Protein AF-G0M593-F1 (afdb_monomer_lite)

pLDDT: mean 94.36, std 7.1, range [56.72, 98.88]

InterPro domains:
  IPR000064 Endopeptidase, NLPC/P60 domain [PF00877] (62-146)
  IPR000064 Endopeptidase, NLPC/P60 domain [PS51935] (35-158)
  IPR038765 Papain-like cysteine peptidase superfamily [SSF54001] (34-156)
  IPR044081 Domain of unknown function DUF5776 [PF19087] (2-28)
  IPR051794 Peptidoglycan endopeptidase RipA/RipB-like [PTHR47359] (29-156)

Radius of gyration: 18.31 Å; chains: 1; bounding box: 51×29×53 Å

Organism: NCBI:txid1042160

Secondary structure (DSSP, 8-state):
---EEE-TTS-EEEEETTEEEE--HHHHHHHHHHHHHHHHHHHHHHTTTTPPB---TTTTBSSS-B-HHHHHHHHIIIII----S-SSHHHHTTSSEEE-GGG--TT-EEEEEETTEEEEEEEEEETTEEEEE--TTT-EEEEEGGGS--SEEEES--

Structure (mmCIF, N/CA/C/O backbone):
data_AF-G0M593-F1
#
_entry.id   AF-G0M593-F1
#
loop_
_atom_site.group_PDB
_atom_site.id
_atom_site.type_symbol
_atom_site.label_atom_id
_atom_site.label_alt_id
_atom_site.label_comp_id
_atom_site.label_asym_id
_atom_site.label_entity_id
_atom_site.label_seq_id
_atom_site.pdbx_PDB_ins_code
_atom_site.Cartn_x
_atom_site.Cartn_y
_atom_site.Cartn_z
_atom_site.occupancy
_atom_site.B_iso_or_equiv
_atom_site.auth_seq_id
_atom_site.auth_comp_id
_atom_site.auth_asym_id
_atom_site.auth_atom_id
_atom_site.pdbx_PDB_model_num
ATOM 1 N N . MET A 1 1 ? -32.032 -4.990 26.501 1.00 56.72 1 MET A N 1
ATOM 2 C CA . MET A 1 1 ? -30.987 -4.203 25.808 1.00 56.72 1 MET A CA 1
ATOM 3 C C . MET A 1 1 ? -31.688 -3.330 24.789 1.00 56.72 1 MET A C 1
ATOM 5 O O . MET A 1 1 ? -32.516 -3.857 24.061 1.00 56.72 1 MET A O 1
ATOM 9 N N . THR A 1 2 ? -31.426 -2.026 24.794 1.00 63.12 2 THR A N 1
ATOM 10 C CA . THR A 1 2 ? -32.208 -1.018 24.048 1.00 63.12 2 THR A CA 1
ATOM 11 C C . THR A 1 2 ? -31.497 -0.468 22.806 1.00 63.12 2 THR A C 1
ATOM 13 O O . THR A 1 2 ? -32.098 0.303 22.071 1.00 63.12 2 THR A O 1
ATOM 16 N N . GLY A 1 3 ? -30.267 -0.911 22.517 1.00 79.94 3 GLY A N 1
ATOM 17 C CA . GLY A 1 3 ? -29.537 -0.568 21.290 1.00 79.94 3 GLY A CA 1
ATOM 18 C C . GLY A 1 3 ? -28.226 0.179 21.540 1.00 79.94 3 GLY A C 1
ATOM 19 O O . GLY A 1 3 ? -27.764 0.291 22.680 1.00 79.94 3 GLY A O 1
ATOM 20 N N . ILE A 1 4 ? -27.607 0.642 20.452 1.00 84.50 4 ILE A N 1
ATOM 21 C CA . ILE A 1 4 ? -26.427 1.516 20.475 1.00 84.50 4 ILE A CA 1
ATOM 22 C C . ILE A 1 4 ? -26.912 2.968 20.425 1.00 84.50 4 ILE A C 1
ATOM 24 O O . ILE A 1 4 ? -27.692 3.330 19.550 1.00 84.50 4 ILE A O 1
ATOM 28 N N . GLU A 1 5 ? -26.418 3.798 21.339 1.00 89.38 5 GLU A N 1
ATOM 29 C CA . GLU A 1 5 ? -26.583 5.253 21.332 1.00 89.38 5 GLU A CA 1
ATOM 30 C C . GLU A 1 5 ? -25.238 5.957 21.131 1.00 89.38 5 GLU A C 1
ATOM 32 O O . GLU A 1 5 ? -24.181 5.342 21.263 1.00 89.38 5 GLU A O 1
ATOM 37 N N . TYR A 1 6 ? -25.268 7.268 20.893 1.00 81.31 6 TYR A N 1
ATOM 38 C CA . TYR A 1 6 ? -24.079 8.116 20.865 1.00 81.31 6 TYR A CA 1
ATOM 39 C C . TYR A 1 6 ? -24.094 9.104 22.036 1.00 81.31 6 TYR A C 1
ATOM 41 O O . TYR A 1 6 ? -25.118 9.708 22.349 1.00 81.31 6 TYR A O 1
ATOM 49 N N . SER A 1 7 ? -22.953 9.264 22.709 1.00 79.75 7 SER A N 1
ATOM 50 C CA . SER A 1 7 ? -22.765 10.333 23.701 1.00 79.75 7 SER A CA 1
ATOM 51 C C . SER A 1 7 ? -22.777 11.718 23.038 1.00 79.75 7 SER A C 1
ATOM 53 O O . SER A 1 7 ? -22.623 11.833 21.824 1.00 79.75 7 SER A O 1
ATOM 55 N N . THR A 1 8 ? -22.865 12.787 23.834 1.00 80.94 8 THR A N 1
ATOM 56 C CA . THR A 1 8 ? -22.779 14.182 23.353 1.00 80.94 8 THR A CA 1
ATOM 57 C C . THR A 1 8 ? -21.487 14.495 22.591 1.00 80.94 8 THR A C 1
ATOM 59 O O . THR A 1 8 ? -21.473 15.390 21.756 1.00 80.94 8 THR A O 1
ATOM 62 N N . ASN A 1 9 ? -20.423 13.727 22.836 1.00 76.81 9 ASN A N 1
ATOM 63 C CA . ASN A 1 9 ? -19.136 13.836 22.146 1.00 76.81 9 ASN A CA 1
ATOM 64 C C . ASN A 1 9 ? -18.991 12.826 20.987 1.00 76.81 9 ASN A C 1
ATOM 66 O O . ASN A 1 9 ? -17.885 12.591 20.512 1.00 76.81 9 ASN A O 1
ATOM 70 N N . GLY A 1 10 ? -20.081 12.177 20.562 1.00 77.19 10 GLY A N 1
ATOM 71 C CA . GLY A 1 10 ? -20.104 11.283 19.400 1.00 77.19 10 GLY A CA 1
ATOM 72 C C . GLY A 1 10 ? -19.585 9.861 19.639 1.00 77.19 10 GLY A C 1
ATOM 73 O O . GLY A 1 10 ? -19.428 9.107 18.684 1.00 77.19 10 GLY A O 1
ATOM 74 N N . TYR A 1 11 ? -19.319 9.452 20.885 1.00 74.69 11 TYR A N 1
ATOM 75 C CA . TYR A 1 11 ? -18.868 8.078 21.168 1.00 74.69 11 TYR A CA 1
ATOM 76 C C . TYR A 1 11 ? -20.030 7.078 21.203 1.00 74.69 11 TYR A C 1
ATOM 78 O O . TYR A 1 11 ? -20.990 7.338 21.939 1.00 74.69 11 TYR A O 1
ATOM 86 N N . PRO A 1 12 ? -19.936 5.931 20.503 1.00 80.94 12 PRO A N 1
ATOM 87 C CA . PRO A 1 12 ? -20.939 4.878 20.590 1.00 80.94 12 PRO A CA 1
ATOM 88 C C . PRO A 1 12 ? -20.931 4.236 21.984 1.00 80.94 12 PRO A C 1
ATOM 90 O O . PRO A 1 12 ? -19.873 3.958 22.558 1.00 80.94 12 PRO A O 1
ATOM 93 N N . ARG A 1 13 ? -22.120 3.986 22.529 1.00 85.19 13 ARG A N 1
ATOM 94 C CA . ARG A 1 13 ? -22.338 3.361 23.837 1.00 85.19 13 ARG A CA 1
ATOM 95 C C . ARG A 1 13 ? -23.509 2.384 23.780 1.00 85.19 13 ARG A C 1
ATOM 97 O O . ARG A 1 13 ? -24.521 2.656 23.140 1.00 85.19 13 ARG A O 1
ATOM 104 N N . LEU A 1 14 ? -23.377 1.249 24.457 1.00 86.69 14 LEU A N 1
ATOM 105 C CA . LEU A 1 14 ? -24.439 0.250 24.566 1.00 86.69 14 LEU A CA 1
ATOM 106 C C . LEU A 1 14 ? -25.336 0.581 25.761 1.00 86.69 14 LEU A C 1
ATOM 108 O O . LEU A 1 14 ? -24.834 0.732 26.877 1.00 86.69 14 LEU A O 1
ATOM 112 N N . VAL A 1 15 ? -26.650 0.648 25.541 1.00 87.81 15 VAL A N 1
ATOM 113 C CA . VAL A 1 15 ? -27.624 0.886 26.614 1.00 87.81 15 VAL A CA 1
ATOM 114 C C . VAL A 1 15 ? -27.952 -0.424 27.340 1.00 87.81 15 VAL A C 1
ATOM 116 O O . VAL A 1 15 ? -28.400 -1.408 26.737 1.00 87.81 15 VAL A O 1
ATOM 119 N N . VAL A 1 16 ? -27.744 -0.436 28.656 1.00 88.44 16 VAL A N 1
ATOM 120 C CA . VAL A 1 16 ? -27.980 -1.582 29.548 1.00 88.44 16 VAL A CA 1
ATOM 121 C C . VAL A 1 16 ? -28.902 -1.192 30.705 1.00 88.44 16 VAL A C 1
ATOM 123 O O . VAL A 1 16 ? -29.123 -0.014 30.965 1.00 88.44 16 VAL A O 1
ATOM 126 N N . SER A 1 17 ? -29.435 -2.181 31.432 1.00 85.00 17 SER A N 1
ATOM 127 C CA . SER A 1 17 ? -30.442 -1.982 32.496 1.00 85.00 17 SER A CA 1
ATOM 128 C C . SER A 1 17 ? -30.016 -1.040 33.637 1.00 85.00 17 SER A C 1
ATOM 130 O O . SER A 1 17 ? -30.861 -0.658 34.439 1.00 85.00 17 SER A O 1
ATOM 132 N N . GLY A 1 18 ? -28.731 -0.686 33.731 1.00 83.06 18 GLY A N 1
ATOM 133 C CA . GLY A 1 18 ? -28.175 0.206 34.752 1.00 83.06 18 GLY A CA 1
ATOM 134 C C . GLY A 1 18 ? -27.391 1.398 34.196 1.00 83.06 18 GLY A C 1
ATOM 135 O O . GLY A 1 18 ? -26.611 1.987 34.935 1.00 83.06 18 GLY A O 1
ATOM 136 N N . GLY A 1 19 ? -27.537 1.734 32.907 1.00 85.12 19 GLY A N 1
ATOM 137 C CA . GLY A 1 19 ? -26.844 2.867 32.284 1.00 85.12 19 GLY A CA 1
ATOM 138 C C . GLY A 1 19 ? -26.211 2.514 30.941 1.00 85.12 19 GLY A C 1
ATOM 139 O O . GLY A 1 19 ? -26.857 1.919 30.080 1.00 85.12 19 GLY A O 1
ATOM 140 N N . TYR A 1 20 ? -24.942 2.885 30.758 1.00 84.31 20 TYR A N 1
ATOM 141 C CA . TYR A 1 20 ? -24.240 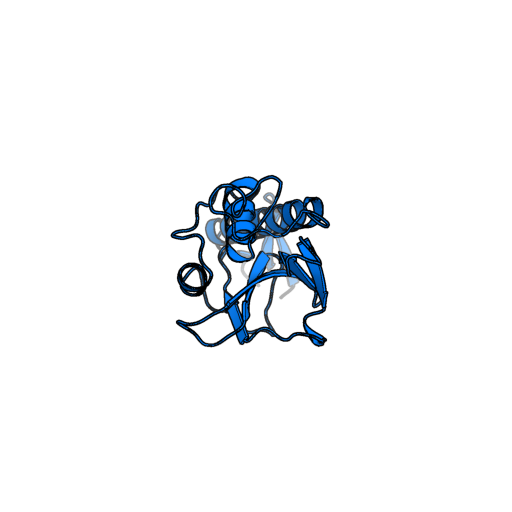2.743 29.483 1.00 84.31 20 TYR A CA 1
ATOM 142 C C . TYR A 1 20 ? -22.911 2.011 29.643 1.00 84.31 20 TYR A C 1
ATOM 144 O O . TYR A 1 20 ? -22.130 2.318 30.541 1.00 84.31 20 TYR A O 1
ATOM 152 N N . ILE A 1 21 ? -22.608 1.116 28.706 1.00 80.00 21 ILE A N 1
ATOM 153 C CA . ILE A 1 21 ? -21.254 0.599 28.495 1.00 80.00 21 ILE A CA 1
ATOM 154 C C . ILE A 1 21 ? -20.631 1.431 27.372 1.00 80.00 21 ILE A C 1
ATOM 156 O O . ILE A 1 21 ? -21.161 1.461 26.263 1.00 80.00 21 ILE A O 1
ATOM 160 N N . THR A 1 22 ? -19.529 2.128 27.656 1.00 77.81 22 THR A N 1
ATOM 161 C CA . THR A 1 22 ? -18.860 3.025 26.695 1.00 77.81 22 THR A CA 1
ATOM 162 C C . THR A 1 22 ? -17.479 2.484 26.340 1.00 77.81 22 THR A C 1
ATOM 164 O O . THR A 1 22 ? -16.768 1.975 27.205 1.00 77.81 22 THR A O 1
ATOM 167 N N . ALA A 1 23 ? -17.092 2.599 25.068 1.00 78.94 23 ALA A N 1
ATOM 168 C CA . ALA A 1 23 ? -15.741 2.267 24.628 1.00 78.94 23 ALA A CA 1
ATOM 169 C C . ALA A 1 23 ? -14.699 3.210 25.258 1.00 78.94 23 ALA A C 1
ATOM 171 O O . ALA A 1 23 ? -14.984 4.372 25.548 1.00 78.94 23 ALA A O 1
ATOM 172 N N . ASN A 1 24 ? -13.466 2.732 25.446 1.00 83.94 24 ASN A N 1
ATOM 173 C CA . ASN A 1 24 ? -12.395 3.584 25.955 1.00 83.94 24 ASN A CA 1
ATOM 174 C C . ASN A 1 24 ? -12.099 4.714 24.949 1.00 83.94 24 ASN A C 1
ATOM 176 O O . ASN A 1 24 ? -11.720 4.449 23.807 1.00 83.94 24 ASN A O 1
ATOM 180 N N . LYS A 1 25 ? -12.263 5.968 25.388 1.00 81.06 25 LYS A N 1
ATOM 181 C CA . LYS A 1 25 ? -12.125 7.173 24.561 1.00 81.06 25 LYS A CA 1
ATOM 182 C C . LYS A 1 25 ? -10.793 7.239 23.811 1.00 81.06 25 LYS A C 1
ATOM 184 O O . LYS A 1 25 ? -10.804 7.499 22.612 1.00 81.06 25 LYS A O 1
ATOM 189 N N . SER A 1 26 ? -9.671 6.953 24.474 1.00 86.31 26 SER A N 1
ATOM 190 C CA . SER A 1 26 ? -8.355 7.026 23.827 1.00 86.31 26 SER A CA 1
ATOM 191 C C . SER A 1 26 ? -8.207 5.978 22.722 1.00 86.31 26 SER A C 1
ATOM 193 O O . SER A 1 26 ? -7.629 6.260 21.674 1.00 86.31 26 SER A O 1
ATOM 195 N N . ASN A 1 27 ? -8.792 4.792 22.905 1.00 86.44 27 ASN A N 1
ATOM 196 C CA . ASN A 1 27 ? -8.794 3.747 21.883 1.00 86.44 27 ASN A CA 1
ATOM 197 C C . ASN A 1 27 ? -9.656 4.137 20.677 1.00 86.44 27 ASN A C 1
ATOM 199 O O . ASN A 1 27 ? -9.261 3.880 19.539 1.00 86.44 27 ASN A O 1
ATOM 203 N N . VAL A 1 28 ? -10.810 4.775 20.909 1.00 85.12 28 VAL A N 1
ATOM 204 C CA . VAL A 1 28 ? -11.667 5.275 19.824 1.00 85.12 28 VAL A CA 1
ATOM 205 C C . VAL A 1 28 ? -10.939 6.359 19.033 1.00 85.12 28 VAL A C 1
ATOM 207 O O . VAL A 1 28 ? -10.835 6.242 17.818 1.00 85.12 28 VAL A O 1
ATOM 210 N N . GLU A 1 29 ? -10.373 7.360 19.710 1.00 88.44 29 GLU A N 1
ATOM 211 C CA . GLU A 1 29 ? -9.641 8.462 19.069 1.00 88.44 29 GLU A CA 1
ATOM 212 C C . GLU A 1 29 ? -8.412 7.982 18.295 1.00 88.44 29 GLU A C 1
ATOM 214 O O . GLU A 1 29 ? -8.157 8.439 17.181 1.00 88.44 29 GLU A O 1
ATOM 219 N N . LYS A 1 30 ? -7.666 7.016 18.841 1.00 89.25 30 LYS A N 1
ATOM 220 C CA . LYS A 1 30 ? -6.545 6.398 18.129 1.00 89.25 30 LYS A CA 1
ATOM 221 C C . LYS A 1 30 ? -7.022 5.690 16.861 1.00 89.25 30 LYS A C 1
ATOM 223 O O . LYS A 1 30 ? -6.433 5.871 15.800 1.00 89.25 30 LYS A O 1
ATOM 228 N N . THR A 1 31 ? -8.099 4.910 16.960 1.00 89.19 31 THR A N 1
ATOM 229 C CA . THR A 1 31 ? -8.646 4.148 15.827 1.00 89.19 31 THR A CA 1
ATOM 230 C C . THR A 1 31 ? -9.149 5.076 14.722 1.00 89.19 31 THR A C 1
ATOM 232 O O . THR A 1 31 ? -8.830 4.861 13.554 1.00 89.19 31 THR A O 1
ATOM 235 N N . THR A 1 32 ? -9.883 6.136 15.070 1.00 90.06 32 THR A N 1
ATOM 236 C CA . THR A 1 32 ? -10.377 7.115 14.091 1.00 90.06 32 THR A CA 1
ATOM 237 C C . THR A 1 32 ? -9.238 7.921 13.469 1.00 90.06 32 THR A C 1
ATOM 239 O O . THR A 1 32 ? -9.226 8.113 12.255 1.00 90.06 32 THR A O 1
ATOM 242 N N . SER A 1 33 ? -8.242 8.330 14.262 1.00 94.12 33 SER A N 1
ATOM 243 C CA . SER A 1 33 ? -7.038 9.008 13.765 1.00 94.12 33 SER A CA 1
ATOM 244 C C . SER A 1 33 ? -6.252 8.129 12.786 1.00 94.12 33 SER A C 1
ATOM 246 O O . SER A 1 33 ? -5.875 8.584 11.707 1.00 94.12 33 SER A O 1
ATOM 248 N N . ASN A 1 34 ? -6.054 6.853 13.121 1.00 95.94 34 ASN A N 1
ATOM 249 C CA . ASN A 1 34 ? -5.389 5.883 12.254 1.00 95.94 34 ASN A CA 1
ATOM 250 C C . ASN A 1 34 ? -6.145 5.680 10.937 1.00 95.94 34 ASN A C 1
ATOM 252 O O . ASN A 1 34 ? -5.525 5.708 9.877 1.00 95.94 34 ASN A O 1
ATOM 256 N N . ALA A 1 35 ? -7.472 5.534 10.988 1.00 94.62 35 ALA A N 1
ATOM 257 C CA . ALA A 1 35 ? -8.298 5.401 9.791 1.00 94.62 35 ALA A CA 1
ATOM 258 C C . ALA A 1 35 ? -8.215 6.649 8.894 1.00 94.62 35 ALA A C 1
ATOM 260 O O . ALA A 1 35 ? -8.061 6.524 7.681 1.00 94.62 35 ALA A O 1
ATOM 261 N N . ALA A 1 36 ? -8.239 7.851 9.481 1.00 96.25 36 ALA A N 1
ATOM 262 C CA . ALA A 1 36 ? -8.087 9.098 8.734 1.00 96.25 36 ALA A CA 1
ATOM 263 C C . ALA A 1 36 ? -6.709 9.202 8.057 1.00 96.25 36 ALA A C 1
ATOM 265 O O . ALA A 1 36 ? -6.624 9.546 6.882 1.00 96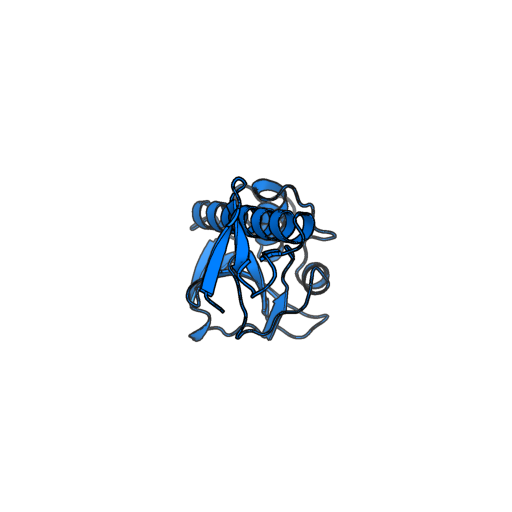.25 36 ALA A O 1
ATOM 266 N N . LYS A 1 37 ? -5.627 8.844 8.762 1.00 98.19 37 LYS A N 1
ATOM 267 C CA . LYS A 1 37 ? -4.274 8.807 8.181 1.00 98.19 37 LYS A CA 1
ATOM 268 C C . LYS A 1 37 ? -4.163 7.796 7.041 1.00 98.19 37 LYS A C 1
ATOM 270 O O . LYS A 1 37 ? -3.545 8.102 6.026 1.00 98.19 37 LYS A O 1
ATOM 275 N N . ALA A 1 38 ? -4.764 6.617 7.194 1.00 97.94 38 ALA A N 1
ATOM 276 C CA . ALA A 1 38 ? -4.767 5.590 6.159 1.00 97.94 38 ALA A CA 1
ATOM 277 C C . ALA A 1 38 ? -5.517 6.067 4.904 1.00 97.94 38 ALA A C 1
ATOM 279 O O . ALA A 1 38 ? -5.012 5.921 3.793 1.00 97.94 38 ALA A O 1
ATOM 280 N N . ALA A 1 39 ? -6.662 6.732 5.081 1.00 97.69 39 ALA A N 1
ATOM 281 C CA . ALA A 1 39 ? -7.395 7.358 3.984 1.00 97.69 39 ALA A CA 1
ATOM 282 C C . ALA A 1 39 ? -6.565 8.442 3.273 1.00 97.69 39 ALA A C 1
ATOM 284 O O . ALA A 1 39 ? -6.546 8.477 2.046 1.00 97.69 39 ALA A O 1
ATOM 285 N N . SER A 1 40 ? -5.825 9.279 4.010 1.00 98.56 40 SER A N 1
ATOM 286 C CA . SER A 1 40 ? -4.919 10.274 3.415 1.00 98.56 40 SER A CA 1
ATOM 287 C C . SER A 1 40 ? -3.779 9.635 2.618 1.00 98.56 40 SER A C 1
ATOM 289 O O . SER A 1 40 ? -3.429 10.129 1.549 1.00 98.56 40 SER A O 1
ATOM 291 N N . VAL A 1 41 ? -3.205 8.534 3.115 1.00 98.75 41 VAL A N 1
ATOM 292 C CA . VAL A 1 41 ? -2.166 7.760 2.413 1.00 98.75 41 VAL A CA 1
ATOM 293 C C . VAL A 1 41 ? -2.694 7.228 1.082 1.00 98.75 41 VAL A C 1
ATOM 295 O O . VAL A 1 41 ? -2.055 7.422 0.050 1.00 98.75 41 VAL A O 1
ATOM 298 N N . VAL A 1 42 ? -3.882 6.622 1.088 1.00 98.75 42 VAL A N 1
ATOM 299 C CA . VAL A 1 42 ? -4.538 6.123 -0.129 1.00 98.75 42 VAL A CA 1
ATOM 300 C C . VAL A 1 42 ? -4.900 7.269 -1.077 1.00 98.75 42 VAL A C 1
ATOM 302 O O . VAL A 1 42 ? -4.672 7.169 -2.279 1.00 98.75 42 VAL A O 1
ATOM 305 N N . ALA A 1 43 ? -5.411 8.388 -0.560 1.00 98.75 43 ALA A N 1
ATOM 306 C CA . ALA A 1 43 ? -5.729 9.558 -1.374 1.00 98.75 43 ALA A CA 1
ATOM 307 C C . ALA A 1 43 ? -4.484 10.116 -2.077 1.00 98.75 43 ALA A C 1
ATOM 309 O O . ALA A 1 43 ? -4.537 10.400 -3.271 1.00 98.75 43 ALA A O 1
ATOM 310 N N . LEU A 1 44 ? -3.352 10.213 -1.372 1.00 98.81 44 LEU A N 1
ATOM 311 C CA . LEU A 1 44 ? -2.086 10.621 -1.976 1.00 98.81 44 LEU A CA 1
ATOM 312 C C . LEU A 1 44 ? -1.618 9.604 -3.026 1.00 98.81 44 LEU A C 1
ATOM 314 O O . LEU A 1 44 ? -1.193 10.019 -4.101 1.00 98.81 44 LEU A O 1
ATOM 318 N N . ALA A 1 45 ? -1.758 8.300 -2.766 1.00 98.75 45 ALA A N 1
ATOM 319 C CA . ALA A 1 45 ? -1.404 7.245 -3.719 1.00 98.75 45 ALA A CA 1
ATOM 320 C C . ALA A 1 45 ? -2.135 7.418 -5.059 1.00 98.75 45 ALA A C 1
ATOM 322 O O . ALA A 1 45 ? -1.515 7.331 -6.115 1.00 98.75 45 ALA A O 1
ATOM 323 N N . LYS A 1 46 ? -3.428 7.760 -5.018 1.00 98.75 46 LYS A N 1
ATOM 324 C CA . LYS A 1 46 ? -4.231 8.018 -6.222 1.00 98.75 46 LYS A CA 1
ATOM 325 C C . LYS A 1 46 ? -3.746 9.208 -7.040 1.00 98.75 46 LYS A C 1
ATOM 327 O O . LYS A 1 46 ? -3.811 9.174 -8.262 1.00 98.75 46 LYS A O 1
ATOM 332 N N . THR A 1 47 ? -3.232 10.257 -6.396 1.00 98.69 47 THR A N 1
ATOM 333 C CA . THR A 1 47 ? -2.689 11.421 -7.128 1.00 98.69 47 THR A CA 1
ATOM 334 C C . THR A 1 47 ? -1.404 11.116 -7.894 1.00 98.69 47 THR A C 1
ATOM 336 O O . THR A 1 47 ? -0.959 11.950 -8.674 1.00 98.69 47 THR A O 1
ATOM 339 N N . LYS A 1 48 ? -0.808 9.946 -7.650 1.00 98.69 48 LYS A N 1
ATOM 340 C CA . LYS A 1 48 ? 0.456 9.504 -8.234 1.00 98.69 48 LYS A CA 1
ATOM 341 C C . LYS A 1 48 ? 0.271 8.498 -9.360 1.00 98.69 48 LYS A C 1
ATOM 343 O O . LYS A 1 48 ? 1.258 8.030 -9.907 1.00 98.69 48 LYS A O 1
ATOM 348 N N . LEU A 1 49 ? -0.968 8.146 -9.712 1.00 98.75 49 LEU A N 1
ATOM 349 C CA . LEU A 1 49 ? -1.243 7.256 -10.838 1.00 98.75 49 LEU A CA 1
ATOM 350 C C . LEU A 1 49 ? -0.651 7.829 -12.133 1.00 98.75 49 LEU A C 1
ATOM 352 O O . LEU A 1 49 ? -0.909 8.977 -12.487 1.00 98.75 49 LEU A O 1
ATOM 356 N N . GLY A 1 50 ? 0.118 7.004 -12.839 1.00 98.38 50 GLY A N 1
ATOM 357 C CA . GLY A 1 50 ? 0.858 7.375 -14.043 1.00 98.38 50 GLY A CA 1
ATOM 358 C C . GLY A 1 50 ? 2.287 7.866 -13.796 1.00 98.38 50 GLY A C 1
ATOM 359 O O . GLY A 1 50 ? 3.038 7.972 -14.765 1.00 98.38 50 GLY A O 1
ATOM 360 N N . ASP A 1 51 ? 2.696 8.119 -12.547 1.00 98.69 51 ASP A N 1
ATOM 361 C CA . ASP A 1 51 ? 4.069 8.549 -12.264 1.00 98.69 51 ASP A CA 1
ATOM 362 C C . ASP A 1 51 ? 5.079 7.446 -12.655 1.00 98.69 51 ASP A C 1
ATOM 364 O O . ASP A 1 51 ? 4.823 6.257 -12.420 1.00 98.69 51 ASP A O 1
ATOM 368 N N . PRO A 1 52 ? 6.235 7.799 -13.250 1.00 98.50 52 PRO A N 1
ATOM 369 C CA . PRO A 1 52 ? 7.231 6.835 -13.705 1.00 98.50 52 PRO A CA 1
ATOM 370 C C . PRO A 1 52 ? 7.784 5.928 -12.604 1.00 98.50 52 PRO A C 1
ATOM 372 O O . PRO A 1 52 ? 8.030 6.350 -11.471 1.00 98.50 52 PRO A O 1
ATOM 375 N N . TYR A 1 53 ? 8.100 4.689 -12.978 1.00 98.56 53 TYR A N 1
ATOM 376 C CA . TYR A 1 53 ? 8.884 3.800 -12.130 1.00 98.56 53 TYR A CA 1
ATOM 377 C C . TYR A 1 53 ? 10.385 4.026 -12.356 1.00 98.56 53 TYR A C 1
ATOM 379 O O . TYR A 1 53 ? 10.836 4.158 -13.494 1.00 98.56 53 TYR A O 1
ATOM 387 N N . THR A 1 54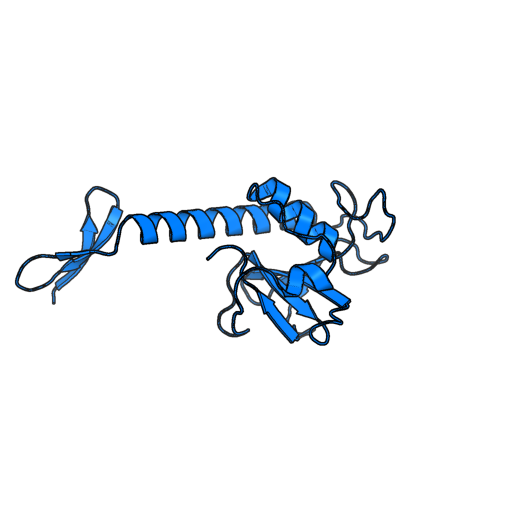 ? 11.182 4.032 -11.288 1.00 98.19 54 THR A N 1
ATOM 388 C CA . THR A 1 54 ? 12.647 4.054 -11.381 1.00 98.19 54 THR A CA 1
ATOM 389 C C . THR A 1 54 ? 13.306 3.411 -10.169 1.00 98.19 54 THR A C 1
ATOM 391 O O . THR A 1 54 ? 12.879 3.612 -9.037 1.00 98.19 54 THR A O 1
ATOM 394 N N . THR A 1 55 ? 14.413 2.706 -10.395 1.00 96.00 55 THR A N 1
ATOM 395 C CA . THR A 1 55 ? 15.303 2.207 -9.331 1.00 96.00 55 THR A CA 1
ATOM 396 C C . THR A 1 55 ? 16.473 3.150 -9.041 1.00 96.00 55 THR A C 1
ATOM 398 O O . THR A 1 55 ? 17.280 2.884 -8.149 1.00 96.00 55 THR A O 1
ATOM 401 N N . SER A 1 56 ? 16.583 4.273 -9.764 1.00 96.75 56 SER A N 1
ATOM 402 C CA . SER A 1 56 ? 17.660 5.241 -9.556 1.00 96.75 56 SER A CA 1
ATOM 403 C C . SER A 1 56 ? 17.618 5.808 -8.140 1.00 96.75 56 SER A C 1
ATOM 405 O O . SER A 1 56 ? 16.586 6.298 -7.678 1.00 96.75 56 SER A O 1
ATOM 407 N N . GLN A 1 57 ? 18.768 5.818 -7.467 1.00 93.12 57 GLN A N 1
ATOM 408 C CA . GLN A 1 57 ? 18.880 6.250 -6.074 1.00 93.12 57 GLN A CA 1
ATOM 409 C C . GLN A 1 57 ? 18.357 7.676 -5.831 1.00 93.12 57 GLN A C 1
ATOM 411 O O . GLN A 1 57 ? 17.858 7.961 -4.745 1.00 93.12 57 GLN A O 1
ATOM 416 N N . SER A 1 58 ? 18.455 8.566 -6.824 1.00 93.56 58 SER A N 1
ATOM 417 C CA . SER A 1 58 ? 17.991 9.953 -6.716 1.00 93.56 58 SER A CA 1
ATOM 418 C C . SER A 1 58 ? 16.490 10.127 -6.947 1.00 93.56 58 SER A C 1
ATOM 420 O O . SER A 1 58 ? 15.948 11.155 -6.559 1.00 93.56 58 SER A O 1
ATOM 422 N N . GLY A 1 59 ? 15.839 9.170 -7.613 1.00 94.94 59 GLY A N 1
ATOM 423 C CA . GLY A 1 59 ? 14.453 9.296 -8.066 1.00 94.94 59 GLY A CA 1
ATOM 424 C C . GLY A 1 59 ? 13.489 8.343 -7.376 1.00 94.94 59 GLY A C 1
ATOM 425 O O . GLY A 1 59 ? 12.322 8.672 -7.243 1.00 94.94 59 GLY A O 1
ATOM 426 N N . ARG A 1 60 ? 13.961 7.190 -6.888 1.00 97.6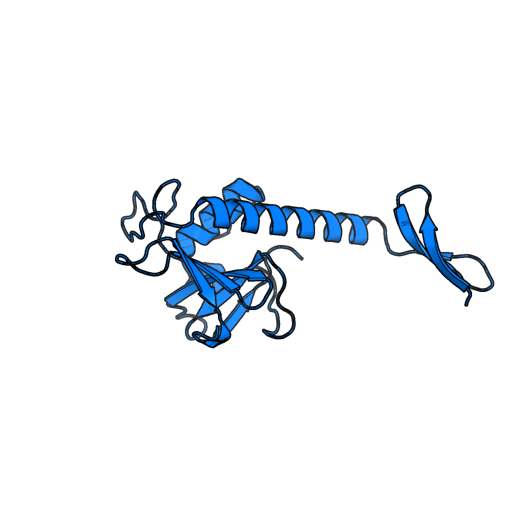9 60 ARG A N 1
ATOM 427 C CA . ARG A 1 60 ? 13.103 6.087 -6.428 1.00 97.69 60 ARG A CA 1
ATOM 428 C C . ARG A 1 60 ? 12.219 6.402 -5.211 1.00 97.69 60 ARG A C 1
ATOM 430 O O . ARG A 1 60 ? 11.287 5.660 -4.935 1.00 97.69 60 ARG A O 1
ATOM 437 N N . LEU A 1 61 ? 12.501 7.484 -4.480 1.00 97.88 61 LEU A N 1
ATOM 438 C CA . LEU A 1 61 ? 11.781 7.893 -3.262 1.00 97.88 61 LEU A CA 1
ATOM 439 C C . LEU A 1 61 ? 10.788 9.051 -3.487 1.00 97.88 61 LEU A C 1
ATOM 441 O O . LEU A 1 61 ? 10.326 9.651 -2.512 1.00 97.88 61 LEU A O 1
ATOM 445 N N . GLY A 1 62 ? 10.471 9.382 -4.741 1.00 96.38 62 GLY A N 1
ATOM 446 C CA . GLY A 1 62 ? 9.573 10.481 -5.081 1.00 96.38 62 GLY A CA 1
ATOM 447 C C . GLY A 1 62 ? 10.233 11.865 -5.115 1.00 96.38 62 GLY A C 1
ATOM 448 O O . GLY A 1 62 ? 11.441 11.994 -4.907 1.00 96.38 62 GLY A O 1
ATOM 449 N N . PRO A 1 63 ? 9.435 12.925 -5.349 1.00 97.19 63 PRO A N 1
ATOM 450 C CA . PRO A 1 63 ? 7.973 12.898 -5.458 1.00 97.19 63 PRO A CA 1
ATOM 451 C C . PRO A 1 63 ? 7.430 12.562 -6.855 1.00 97.19 63 PRO A C 1
ATOM 453 O O . PRO A 1 63 ? 6.221 12.370 -6.960 1.00 97.19 63 PRO A O 1
ATOM 456 N N . ASP A 1 64 ? 8.281 12.508 -7.882 1.00 97.38 64 ASP A N 1
ATOM 457 C CA . ASP A 1 64 ? 7.851 12.462 -9.294 1.00 97.38 64 ASP A CA 1
ATOM 458 C C . ASP A 1 64 ? 8.144 11.122 -9.988 1.00 97.38 64 ASP A C 1
ATOM 460 O O . ASP A 1 64 ? 7.826 10.937 -11.156 1.00 97.38 64 ASP A O 1
ATOM 464 N N . SER A 1 65 ? 8.791 10.187 -9.295 1.00 98.06 65 SER A N 1
ATOM 465 C CA . SER A 1 65 ? 9.081 8.834 -9.776 1.00 98.06 65 SER A CA 1
ATOM 466 C C . SER A 1 65 ? 9.307 7.907 -8.589 1.00 98.06 65 SER A C 1
ATOM 468 O O . SER A 1 65 ? 9.660 8.392 -7.514 1.00 98.06 65 SER A O 1
ATOM 470 N N . PHE A 1 66 ? 9.132 6.594 -8.744 1.00 98.62 66 PHE A N 1
ATOM 471 C CA . PHE A 1 66 ? 9.193 5.681 -7.597 1.00 98.62 66 PHE A CA 1
ATOM 472 C C . PHE A 1 66 ? 9.724 4.284 -7.935 1.00 98.62 66 PHE A C 1
ATOM 474 O O . PHE A 1 66 ? 9.451 3.766 -9.011 1.00 98.62 66 PHE A O 1
ATOM 481 N N . ASP A 1 67 ? 10.404 3.628 -6.992 1.00 98.56 67 ASP A N 1
ATOM 482 C CA . ASP A 1 67 ? 10.358 2.161 -6.905 1.00 98.56 67 ASP A CA 1
ATOM 483 C C . ASP A 1 67 ? 9.201 1.740 -5.975 1.00 98.56 67 ASP A C 1
ATOM 485 O O . ASP A 1 67 ? 8.505 2.576 -5.393 1.00 98.56 67 ASP A O 1
ATOM 489 N N . CYS A 1 68 ? 8.941 0.438 -5.844 1.00 98.38 68 CYS A N 1
ATOM 490 C CA . CYS A 1 68 ? 7.777 -0.049 -5.099 1.00 98.38 68 CYS A CA 1
ATOM 491 C C . CYS A 1 68 ? 7.802 0.326 -3.606 1.00 98.38 68 CYS A C 1
ATOM 493 O O . CYS A 1 68 ? 6.816 0.853 -3.089 1.00 98.38 68 CYS A O 1
ATOM 495 N N . SER A 1 69 ? 8.925 0.118 -2.917 1.00 98.50 69 SER A N 1
ATOM 496 C CA . SER A 1 69 ? 9.082 0.475 -1.500 1.00 98.50 69 SER A CA 1
ATOM 497 C C . SER A 1 69 ? 9.238 1.981 -1.282 1.00 98.50 69 SER A C 1
ATOM 499 O O . SER A 1 69 ? 8.695 2.553 -0.345 1.00 98.50 69 SER A O 1
ATOM 501 N N . GLY A 1 70 ? 9.912 2.682 -2.186 1.00 98.62 70 GLY A N 1
ATOM 502 C CA . GLY A 1 70 ? 10.049 4.132 -2.159 1.00 98.62 70 GLY A CA 1
ATOM 503 C C . GLY A 1 70 ? 8.722 4.856 -2.340 1.00 98.62 70 GLY A C 1
ATOM 504 O O . GLY A 1 70 ? 8.495 5.867 -1.672 1.00 98.62 70 GLY A O 1
ATOM 505 N N . PHE A 1 71 ? 7.812 4.303 -3.147 1.00 98.81 71 PHE A N 1
ATOM 506 C CA . PHE A 1 71 ? 6.425 4.752 -3.221 1.00 98.81 71 PHE A CA 1
ATOM 507 C C . PHE A 1 71 ? 5.747 4.676 -1.850 1.00 98.81 71 PHE A C 1
ATOM 509 O O . PHE A 1 71 ? 5.273 5.687 -1.336 1.00 98.81 71 PHE A O 1
ATOM 516 N N . VAL A 1 72 ? 5.768 3.507 -1.204 1.00 98.69 72 VAL A N 1
ATOM 517 C CA . VAL A 1 72 ? 5.187 3.310 0.133 1.00 98.69 72 VAL A CA 1
ATOM 518 C C . VAL A 1 72 ? 5.797 4.269 1.158 1.00 98.69 72 VAL A C 1
ATOM 520 O O . VAL A 1 72 ? 5.069 4.975 1.864 1.00 98.69 72 VAL A O 1
ATOM 523 N N . TYR A 1 73 ? 7.127 4.347 1.207 1.00 98.69 73 TYR A N 1
ATOM 524 C CA . TYR A 1 73 ? 7.859 5.251 2.087 1.00 98.69 73 TYR A CA 1
ATOM 525 C C . TYR A 1 73 ? 7.421 6.711 1.905 1.00 98.69 73 TYR A C 1
ATOM 527 O O . TYR A 1 73 ? 7.125 7.399 2.888 1.00 98.69 73 TYR A O 1
ATOM 535 N N . TYR A 1 74 ? 7.341 7.182 0.656 1.00 98.75 74 TYR A N 1
ATOM 536 C CA . TYR A 1 74 ? 6.910 8.538 0.328 1.00 98.75 74 TYR A CA 1
ATOM 537 C C . TYR A 1 74 ? 5.487 8.818 0.815 1.00 98.75 74 TYR A C 1
ATOM 539 O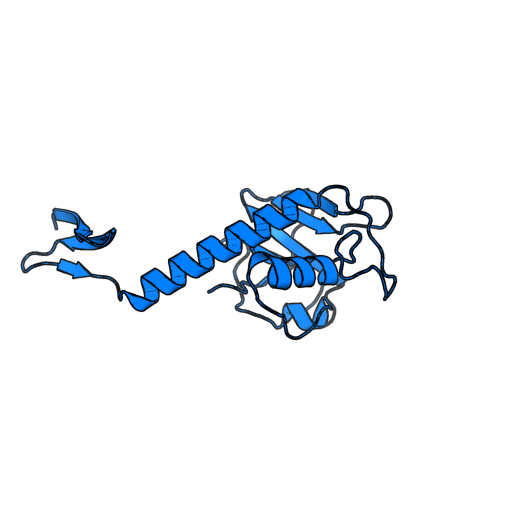 O . TYR A 1 74 ? 5.243 9.864 1.428 1.00 98.75 74 TYR A O 1
ATOM 547 N N . LEU A 1 75 ? 4.558 7.885 0.589 1.00 98.69 75 LEU A N 1
ATOM 548 C CA . LEU A 1 75 ? 3.157 8.060 0.958 1.00 98.69 75 LEU A CA 1
ATOM 549 C C . LEU A 1 75 ? 2.973 8.200 2.469 1.00 98.69 75 LEU A C 1
ATOM 551 O O . LEU A 1 75 ? 2.324 9.143 2.925 1.00 98.69 75 LEU A O 1
ATOM 555 N N . TYR A 1 76 ? 3.578 7.312 3.261 1.00 98.50 76 TYR A N 1
ATOM 556 C CA . TYR A 1 76 ? 3.477 7.381 4.723 1.00 98.50 76 TYR A CA 1
ATOM 557 C C . TYR A 1 76 ? 4.148 8.623 5.294 1.00 98.50 76 TYR A C 1
ATOM 559 O O . TYR A 1 76 ? 3.576 9.290 6.165 1.00 98.50 76 TYR A O 1
ATOM 567 N N . LYS A 1 77 ? 5.329 8.973 4.777 1.00 98.44 77 LYS A N 1
ATOM 568 C CA . LYS A 1 77 ? 6.054 10.163 5.216 1.00 98.44 77 LYS A CA 1
ATOM 569 C C . LYS A 1 77 ? 5.249 11.431 4.948 1.00 98.44 77 LYS A C 1
ATOM 571 O O . LYS A 1 77 ? 5.153 12.285 5.824 1.00 98.44 77 LYS A O 1
ATOM 576 N N . THR A 1 78 ? 4.654 11.534 3.765 1.00 98.44 78 THR A N 1
ATOM 577 C CA . THR A 1 78 ? 4.007 12.764 3.297 1.00 98.44 78 THR A CA 1
ATOM 578 C C . THR A 1 78 ? 2.571 12.894 3.802 1.00 98.44 78 THR A C 1
ATOM 580 O O . THR A 1 78 ? 2.199 13.950 4.304 1.00 98.44 78 THR A O 1
ATOM 583 N N . ALA A 1 79 ? 1.762 11.834 3.718 1.00 97.94 79 ALA A N 1
ATOM 584 C CA . ALA A 1 79 ? 0.338 11.905 4.054 1.00 97.94 79 ALA A CA 1
ATOM 585 C C . ALA A 1 79 ? 0.038 11.619 5.531 1.00 97.94 79 ALA A C 1
ATOM 587 O O . ALA A 1 79 ? -0.905 12.181 6.088 1.00 97.94 79 ALA A O 1
ATOM 588 N N . ALA A 1 80 ? 0.817 10.743 6.175 1.00 96.69 80 ALA A N 1
ATOM 589 C CA . ALA A 1 80 ? 0.594 10.352 7.569 1.00 96.69 80 ALA A CA 1
ATOM 590 C C . ALA A 1 80 ? 1.605 10.969 8.550 1.00 96.69 80 ALA A C 1
ATOM 592 O O . ALA A 1 80 ? 1.422 10.836 9.766 1.00 96.69 80 ALA A O 1
ATOM 593 N N . GLY A 1 81 ? 2.658 11.626 8.046 1.00 97.25 81 GLY A N 1
ATOM 594 C CA . GLY A 1 81 ? 3.759 12.146 8.859 1.00 97.25 81 GLY A CA 1
ATOM 595 C C . GLY A 1 81 ? 4.597 11.043 9.515 1.00 97.25 81 GLY A C 1
ATOM 596 O O . GLY A 1 81 ? 5.204 11.276 10.558 1.00 97.25 81 GLY A O 1
ATOM 597 N N . ILE A 1 82 ? 4.587 9.828 8.955 1.00 96.88 82 ILE A N 1
ATOM 598 C CA . ILE A 1 82 ? 5.260 8.652 9.519 1.00 96.88 82 ILE A CA 1
ATOM 599 C C . ILE A 1 82 ? 6.475 8.318 8.663 1.00 96.88 82 ILE A C 1
ATOM 601 O O . ILE A 1 82 ? 6.348 7.877 7.525 1.00 96.88 82 ILE A O 1
ATOM 605 N N . THR A 1 83 ? 7.664 8.472 9.238 1.00 97.50 83 THR A N 1
ATOM 606 C CA . THR A 1 83 ? 8.900 7.979 8.626 1.00 97.50 83 THR A CA 1
ATOM 607 C C . THR A 1 83 ? 9.060 6.497 8.949 1.00 97.50 83 THR A C 1
ATOM 609 O O . THR A 1 83 ? 9.286 6.142 10.105 1.00 97.50 83 THR A O 1
ATOM 612 N N . LEU A 1 84 ? 8.947 5.633 7.939 1.00 97.06 84 LEU A N 1
ATOM 613 C CA . LEU A 1 84 ? 9.193 4.199 8.098 1.00 97.06 84 LEU A CA 1
ATOM 614 C C . LEU A 1 84 ? 10.678 3.934 8.401 1.00 97.06 84 LEU A C 1
ATOM 616 O O . LEU A 1 84 ? 11.563 4.655 7.932 1.00 97.06 84 LEU A O 1
ATOM 620 N N . SER A 1 85 ? 10.959 2.893 9.189 1.00 95.62 85 SER A N 1
ATOM 621 C CA . SER A 1 85 ? 12.322 2.475 9.553 1.00 95.62 85 SER A CA 1
ATOM 622 C C . SER A 1 85 ? 12.991 1.672 8.429 1.00 95.62 85 SER A C 1
ATOM 624 O O . SER A 1 85 ? 13.356 0.515 8.613 1.00 95.62 85 SER A O 1
ATOM 626 N N . GLY A 1 86 ? 13.122 2.291 7.257 1.00 93.81 86 GLY A N 1
ATOM 627 C CA . GLY A 1 86 ? 13.610 1.672 6.025 1.00 93.81 86 GLY A CA 1
ATOM 628 C C . GLY A 1 86 ? 12.760 2.075 4.820 1.00 93.81 86 GLY A C 1
ATOM 629 O O . GLY A 1 86 ? 11.682 2.639 4.985 1.00 93.81 86 GLY A O 1
ATOM 630 N N . ASN A 1 87 ? 13.285 1.844 3.616 1.00 96.56 87 ASN A N 1
ATOM 631 C CA . ASN A 1 87 ? 12.633 2.152 2.333 1.00 96.56 87 ASN A CA 1
ATOM 632 C C . ASN A 1 87 ? 12.919 1.073 1.273 1.00 96.56 87 ASN A C 1
ATOM 634 O O . ASN A 1 87 ? 13.027 1.361 0.075 1.00 96.56 87 ASN A O 1
ATOM 638 N N . THR A 1 88 ? 13.127 -0.156 1.749 1.00 97.44 88 THR A N 1
ATOM 639 C CA . THR A 1 88 ? 13.249 -1.374 0.943 1.00 97.44 88 THR A CA 1
ATOM 640 C C . THR A 1 88 ? 12.151 -2.347 1.353 1.00 97.44 88 THR A C 1
ATOM 642 O O . THR A 1 88 ? 11.787 -2.408 2.532 1.00 97.44 88 THR A O 1
ATOM 645 N N . THR A 1 89 ? 11.683 -3.168 0.415 1.00 97.25 89 THR A N 1
ATOM 646 C CA . THR A 1 89 ? 10.639 -4.184 0.651 1.00 97.25 89 THR A CA 1
ATOM 647 C C . THR A 1 89 ? 10.941 -5.064 1.867 1.00 97.25 89 THR A C 1
ATOM 649 O O . THR A 1 89 ? 10.090 -5.239 2.736 1.00 97.25 89 THR A O 1
ATOM 652 N N . THR A 1 90 ? 12.191 -5.517 1.996 1.00 97.06 90 THR A N 1
ATOM 653 C CA . THR A 1 90 ? 12.664 -6.370 3.099 1.00 97.06 90 THR A CA 1
ATOM 654 C C . THR A 1 90 ? 12.686 -5.681 4.464 1.00 97.06 90 THR A C 1
ATOM 656 O O . THR A 1 90 ? 12.549 -6.346 5.488 1.00 97.06 90 THR A O 1
ATOM 659 N N . THR A 1 91 ? 12.854 -4.357 4.515 1.00 97.31 91 THR A N 1
ATOM 660 C CA . THR A 1 91 ? 12.713 -3.610 5.776 1.00 97.31 91 THR A CA 1
ATOM 661 C C . THR A 1 91 ? 11.247 -3.386 6.124 1.00 97.31 91 THR A C 1
ATOM 663 O O . THR A 1 91 ? 10.855 -3.517 7.281 1.00 97.31 91 THR A O 1
ATOM 666 N N . GLU A 1 92 ? 10.419 -3.106 5.119 1.00 97.94 92 GLU A N 1
ATOM 667 C CA . GLU A 1 92 ? 9.005 -2.781 5.286 1.00 97.94 92 GLU A CA 1
ATOM 668 C C . GLU A 1 92 ? 8.161 -4.000 5.678 1.00 97.94 92 GLU A C 1
ATOM 670 O O . GLU A 1 92 ? 7.225 -3.862 6.467 1.00 97.94 92 GLU A O 1
ATOM 675 N N . GLU A 1 93 ? 8.512 -5.207 5.218 1.00 97.88 93 GLU A N 1
ATOM 676 C CA . GLU A 1 93 ? 7.803 -6.446 5.578 1.00 97.88 93 GLU A CA 1
ATOM 677 C C . GLU A 1 93 ? 7.862 -6.782 7.077 1.00 97.88 93 GLU A C 1
ATOM 679 O O . GLU A 1 93 ? 7.075 -7.604 7.555 1.00 97.88 93 GLU A O 1
ATOM 684 N N . GLY A 1 94 ? 8.789 -6.176 7.823 1.00 96.81 94 GLY A N 1
ATOM 685 C CA . GLY A 1 94 ? 8.912 -6.311 9.275 1.00 96.81 94 GLY A CA 1
ATOM 686 C C . GLY A 1 94 ? 8.140 -5.253 10.067 1.00 96.81 94 GLY A C 1
ATOM 687 O O . GLY A 1 94 ? 8.088 -5.337 11.293 1.00 96.81 94 GLY A O 1
ATOM 688 N N . LEU A 1 95 ? 7.555 -4.252 9.402 1.00 97.38 95 LEU A N 1
ATOM 689 C CA . LEU A 1 95 ? 6.881 -3.134 10.058 1.00 97.38 95 LEU A CA 1
ATOM 690 C C . LEU A 1 95 ? 5.404 -3.428 10.342 1.00 97.38 95 LEU A C 1
ATOM 692 O O . LEU A 1 95 ? 4.742 -4.218 9.669 1.00 97.38 95 LEU A O 1
ATOM 696 N N . GLY A 1 96 ? 4.863 -2.713 11.329 1.00 96.56 96 GLY A N 1
ATOM 697 C CA . GLY A 1 96 ? 3.446 -2.779 11.673 1.00 96.56 96 GLY A CA 1
ATOM 698 C C . GLY A 1 96 ? 3.030 -4.122 12.277 1.00 96.56 96 GLY A C 1
ATOM 699 O O . GLY A 1 96 ? 3.818 -4.803 12.930 1.00 96.56 96 GLY A O 1
ATOM 700 N N . LYS A 1 97 ? 1.760 -4.486 12.085 1.00 97.50 97 LYS A N 1
ATOM 701 C CA . LYS A 1 97 ? 1.200 -5.781 12.503 1.00 97.50 97 LYS A CA 1
ATOM 702 C C . LYS A 1 97 ? 0.826 -6.639 11.300 1.00 97.50 97 LYS A C 1
ATOM 704 O O . LYS A 1 97 ? 0.423 -6.109 10.269 1.00 97.50 97 LYS A O 1
ATOM 709 N N . GLU A 1 98 ? 0.904 -7.958 11.444 1.00 97.69 98 GLU A N 1
ATOM 710 C CA . GLU A 1 98 ? 0.371 -8.886 10.440 1.00 97.69 98 GLU A CA 1
ATOM 711 C C . GLU A 1 98 ? -1.150 -8.793 10.332 1.00 97.69 98 GLU A C 1
ATOM 713 O O . GLU A 1 98 ? -1.843 -8.632 11.342 1.00 97.69 98 GLU A O 1
ATOM 718 N N . VAL A 1 99 ? -1.663 -8.919 9.110 1.00 97.44 99 VAL A N 1
ATOM 719 C CA . VAL A 1 99 ? -3.099 -8.941 8.832 1.00 97.44 99 VAL A CA 1
ATOM 720 C C . VAL A 1 99 ? -3.413 -10.067 7.851 1.00 97.44 99 VAL A C 1
ATOM 722 O O . VAL A 1 99 ? -2.690 -10.279 6.881 1.00 97.44 99 VAL A O 1
ATOM 725 N N . SER A 1 100 ? -4.507 -10.789 8.110 1.00 97.75 100 SER A N 1
ATOM 726 C CA . SER A 1 100 ? -5.055 -11.765 7.161 1.00 97.75 100 SER A CA 1
ATOM 727 C C . SER A 1 100 ? -5.508 -11.067 5.879 1.00 97.75 100 SER A C 1
ATOM 729 O O . SER A 1 100 ? -6.162 -10.028 5.950 1.00 97.75 100 SER A O 1
ATOM 731 N N . LEU A 1 101 ? -5.277 -11.677 4.716 1.00 97.06 101 LEU A N 1
ATOM 732 C CA . LEU A 1 101 ? -5.751 -11.147 3.430 1.00 97.06 101 LEU A CA 1
ATOM 733 C C . LEU A 1 101 ? -7.284 -11.001 3.365 1.00 97.06 101 LEU A C 1
ATOM 735 O O . LEU A 1 101 ? -7.806 -10.180 2.621 1.00 97.06 101 LEU A O 1
ATOM 739 N N . SER A 1 102 ? -8.022 -11.734 4.202 1.00 96.94 102 SER A N 1
ATOM 740 C CA . SER A 1 102 ? -9.477 -11.594 4.342 1.00 96.94 102 SER A CA 1
ATOM 741 C C . SER A 1 102 ? -9.921 -10.405 5.211 1.00 96.94 102 SER A C 1
ATOM 743 O O . SER A 1 102 ? -11.116 -10.149 5.331 1.00 96.94 102 SER A O 1
ATOM 745 N N . ALA A 1 103 ? -8.988 -9.717 5.874 1.00 97.56 103 ALA A N 1
ATOM 746 C CA . ALA A 1 103 ? -9.238 -8.638 6.835 1.00 97.56 103 ALA A CA 1
ATOM 747 C C . ALA A 1 103 ? -8.530 -7.326 6.448 1.00 97.56 103 ALA A C 1
ATOM 749 O O . ALA A 1 103 ? -8.283 -6.468 7.309 1.00 97.56 103 ALA A O 1
ATOM 750 N N . LEU A 1 104 ? -8.184 -7.195 5.165 1.00 98.31 104 LEU A N 1
ATOM 751 C CA . LEU A 1 104 ? -7.526 -6.020 4.610 1.00 98.31 104 LEU A CA 1
ATOM 752 C C . LEU A 1 104 ? -8.370 -4.761 4.813 1.00 98.31 104 LEU A C 1
ATOM 754 O O . LEU A 1 104 ? -9.597 -4.774 4.706 1.00 98.31 104 LEU A O 1
ATOM 758 N N . GLN A 1 105 ? -7.687 -3.661 5.099 1.00 98.12 105 GLN A N 1
ATOM 759 C CA . GLN A 1 105 ? -8.256 -2.323 5.197 1.00 98.12 105 GLN A CA 1
ATOM 760 C C . GLN A 1 105 ? -7.454 -1.362 4.321 1.00 98.12 105 GLN A C 1
ATOM 762 O O . GLN A 1 105 ? -6.250 -1.574 4.148 1.00 98.12 105 GLN A O 1
ATOM 767 N N . PRO A 1 106 ? -8.092 -0.312 3.775 1.00 98.25 106 PRO A N 1
ATOM 768 C CA . PRO A 1 106 ? -7.387 0.728 3.036 1.00 98.25 106 PRO A CA 1
ATOM 769 C C . PRO A 1 106 ? -6.157 1.221 3.805 1.00 98.25 106 PRO A C 1
ATOM 771 O O . PRO A 1 106 ? -6.238 1.489 5.005 1.00 98.25 106 PRO A O 1
ATOM 774 N N . GLY A 1 107 ? -5.023 1.314 3.118 1.00 98.06 107 GLY A N 1
ATOM 775 C CA . GLY A 1 107 ? -3.727 1.648 3.699 1.00 98.06 107 GLY A CA 1
ATOM 776 C C . GLY A 1 107 ? -2.923 0.456 4.223 1.00 98.06 107 GLY A C 1
ATOM 777 O O . GLY A 1 107 ? -1.832 0.680 4.731 1.00 98.06 107 GLY A O 1
ATOM 778 N N . ASP A 1 108 ? -3.398 -0.787 4.128 1.00 98.69 108 ASP A N 1
ATOM 779 C CA . ASP A 1 108 ? -2.551 -1.956 4.397 1.00 98.69 108 ASP A CA 1
ATOM 780 C C . ASP A 1 108 ? -1.491 -2.135 3.304 1.00 98.69 108 ASP A C 1
ATOM 782 O O . ASP A 1 108 ? -1.749 -1.908 2.123 1.00 98.69 108 ASP A O 1
ATOM 786 N N . LEU A 1 109 ? -0.297 -2.579 3.695 1.00 98.69 109 LEU A N 1
ATOM 787 C CA . LEU A 1 109 ? 0.769 -2.952 2.774 1.00 98.69 109 LEU A CA 1
ATOM 788 C C . LEU A 1 109 ? 0.583 -4.389 2.312 1.00 98.69 109 LEU A C 1
ATOM 790 O O . LEU A 1 109 ? 0.407 -5.286 3.138 1.00 98.69 109 LEU A O 1
ATOM 794 N N . LEU A 1 110 ? 0.679 -4.604 1.007 1.00 98.81 110 LEU A N 1
ATOM 795 C CA . LEU A 1 110 ? 0.574 -5.903 0.357 1.00 98.81 110 LEU A CA 1
ATOM 796 C C . LEU A 1 110 ? 1.943 -6.314 -0.169 1.00 98.81 110 LEU A C 1
ATOM 798 O O . LEU A 1 110 ? 2.498 -5.623 -1.020 1.00 98.81 110 LEU A O 1
ATOM 802 N N . PHE A 1 111 ? 2.477 -7.427 0.327 1.00 98.69 111 PHE A N 1
ATOM 803 C CA . PHE A 1 111 ? 3.813 -7.906 -0.025 1.00 98.69 111 PHE A CA 1
ATOM 804 C C . PHE A 1 111 ? 3.753 -9.125 -0.936 1.00 98.69 111 PHE A C 1
ATOM 806 O O . PHE A 1 111 ? 2.896 -9.995 -0.771 1.00 98.69 111 PHE A O 1
ATOM 813 N N . TYR A 1 112 ? 4.719 -9.215 -1.849 1.00 98.44 112 TYR A N 1
ATOM 814 C CA . TYR A 1 112 ? 4.881 -10.340 -2.765 1.00 98.44 112 TYR A CA 1
ATOM 815 C C . TYR A 1 112 ? 6.269 -10.958 -2.613 1.00 98.44 112 TYR A C 1
ATOM 817 O O . TYR A 1 112 ? 7.286 -10.257 -2.552 1.00 98.44 112 TYR A O 1
ATOM 825 N N . GLY A 1 113 ? 6.294 -12.288 -2.569 1.00 97.12 113 GLY A N 1
ATOM 826 C CA . GLY A 1 113 ? 7.495 -13.086 -2.358 1.00 97.12 113 GLY A CA 1
ATOM 827 C C . GLY A 1 113 ? 7.563 -13.699 -0.962 1.00 97.12 113 GLY A C 1
ATOM 828 O O . GLY A 1 113 ? 6.635 -13.614 -0.156 1.00 97.12 113 GLY A O 1
ATOM 829 N N . THR A 1 114 ? 8.685 -14.354 -0.683 1.00 96.69 114 THR A N 1
ATOM 830 C CA . THR A 1 114 ? 8.929 -15.028 0.597 1.00 96.69 114 THR A CA 1
ATOM 831 C C . THR A 1 114 ? 9.444 -14.029 1.630 1.00 96.69 114 THR A C 1
ATOM 833 O O . THR A 1 114 ? 10.217 -13.140 1.291 1.00 96.69 114 THR A O 1
ATOM 836 N N . ARG A 1 115 ? 9.068 -14.189 2.905 1.00 95.31 115 ARG A N 1
ATOM 837 C CA . ARG A 1 115 ? 9.613 -13.374 4.008 1.00 95.31 115 ARG A CA 1
ATOM 838 C C . ARG A 1 115 ? 11.147 -13.432 4.028 1.00 95.31 115 ARG A C 1
ATOM 840 O O . ARG A 1 115 ? 11.726 -14.505 3.869 1.00 95.31 115 ARG A O 1
ATOM 847 N N . GLY A 1 116 ? 11.789 -12.285 4.208 1.00 96.38 116 GLY A N 1
ATOM 848 C CA . GLY A 1 116 ? 13.234 -12.080 4.089 1.00 96.38 116 GLY A CA 1
ATOM 849 C C . GLY A 1 116 ? 13.732 -11.956 2.646 1.00 96.38 116 GLY A C 1
ATOM 850 O O . GLY A 1 116 ? 14.925 -11.770 2.415 1.00 96.38 116 GLY A O 1
ATOM 851 N N . SER A 1 117 ? 12.849 -12.082 1.658 1.00 97.12 117 SER A N 1
ATOM 852 C CA . SER A 1 117 ? 13.151 -12.002 0.224 1.00 97.12 117 SER A CA 1
ATOM 853 C C . SER A 1 117 ? 11.942 -11.476 -0.562 1.00 97.12 117 SER A C 1
ATOM 855 O O . SER A 1 117 ? 11.698 -11.894 -1.696 1.00 97.12 117 SER A O 1
ATOM 857 N N . THR A 1 118 ? 11.151 -10.585 0.045 1.00 97.94 118 THR A N 1
ATOM 858 C CA . THR A 1 118 ? 10.061 -9.907 -0.660 1.00 97.94 118 THR A CA 1
ATOM 859 C C . THR A 1 118 ? 10.625 -9.021 -1.760 1.00 97.94 118 THR A C 1
ATOM 861 O O . THR A 1 118 ? 11.560 -8.248 -1.543 1.00 97.94 118 THR A O 1
ATOM 864 N N . TYR A 1 119 ? 10.055 -9.131 -2.956 1.00 97.50 119 TYR A N 1
ATOM 865 C CA . TYR A 1 119 ? 10.539 -8.410 -4.136 1.00 97.50 119 TYR A CA 1
ATOM 866 C C . TYR A 1 119 ? 9.614 -7.268 -4.556 1.00 97.50 119 TYR A C 1
ATOM 868 O O . TYR A 1 119 ? 10.006 -6.440 -5.372 1.00 97.50 119 TYR A O 1
ATOM 876 N N . HIS A 1 120 ? 8.391 -7.212 -4.021 1.00 98.44 120 HIS A N 1
ATOM 877 C CA . HIS A 1 120 ? 7.433 -6.171 -4.372 1.00 98.44 120 HIS A CA 1
ATOM 878 C C . HIS A 1 120 ? 6.500 -5.830 -3.212 1.00 98.44 120 HIS A C 1
ATOM 880 O O . HIS A 1 120 ? 6.164 -6.691 -2.394 1.00 98.44 120 HIS A O 1
ATOM 886 N N . VAL A 1 121 ? 6.064 -4.572 -3.175 1.00 98.75 121 VAL A N 1
ATOM 887 C CA . VAL A 1 121 ? 5.096 -4.050 -2.208 1.00 98.75 121 VAL A CA 1
ATOM 888 C C . VAL A 1 121 ? 4.145 -3.059 -2.883 1.00 98.75 121 VAL A C 1
ATOM 890 O O . VAL A 1 121 ? 4.517 -2.360 -3.827 1.00 98.75 121 VAL A O 1
ATOM 893 N N . GLY A 1 122 ? 2.906 -2.997 -2.407 1.00 98.56 122 GLY A N 1
ATOM 894 C CA . GLY A 1 122 ? 1.935 -1.965 -2.772 1.00 98.56 122 GLY A CA 1
ATOM 895 C C . GLY A 1 122 ? 1.007 -1.624 -1.611 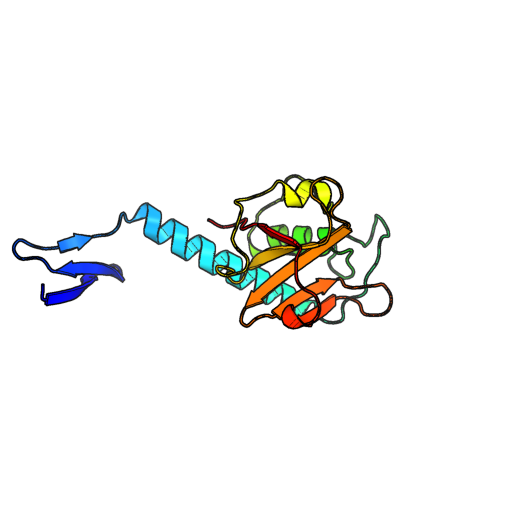1.00 98.56 122 GLY A C 1
ATOM 896 O O . GLY A 1 122 ? 1.073 -2.252 -0.554 1.00 98.56 122 GLY A O 1
ATOM 897 N N . ILE A 1 123 ? 0.135 -0.636 -1.807 1.00 98.69 123 ILE A N 1
ATOM 898 C CA . ILE A 1 123 ? -0.879 -0.232 -0.828 1.00 98.69 123 ILE A CA 1
ATOM 899 C C . ILE A 1 123 ? -2.254 -0.713 -1.258 1.00 98.69 123 ILE A C 1
ATOM 901 O O . ILE A 1 123 ? -2.679 -0.475 -2.385 1.00 98.69 123 ILE A O 1
ATOM 905 N N . TYR A 1 124 ? -2.966 -1.360 -0.341 1.00 98.75 124 TYR A N 1
ATOM 906 C CA . TYR A 1 124 ? -4.363 -1.708 -0.525 1.00 98.75 124 TYR A CA 1
ATOM 907 C C . TYR A 1 124 ? -5.231 -0.454 -0.451 1.00 98.75 124 TYR A C 1
ATOM 909 O O . TYR A 1 124 ? -5.167 0.311 0.511 1.00 98.75 124 TYR A O 1
ATOM 917 N N . GLU A 1 125 ? -6.061 -0.248 -1.461 1.00 98.25 125 GLU A N 1
ATOM 918 C CA . GLU A 1 125 ? -6.980 0.884 -1.534 1.00 98.25 125 GLU A CA 1
ATOM 919 C C . GLU A 1 125 ? -8.357 0.545 -0.949 1.00 98.25 125 GLU A C 1
ATOM 921 O O . GLU A 1 125 ? -9.031 1.418 -0.405 1.00 98.25 125 GLU A O 1
ATOM 926 N N . GLY A 1 126 ? -8.760 -0.722 -1.034 1.00 97.94 126 GLY A N 1
ATOM 927 C CA . GLY A 1 126 ? -10.141 -1.156 -0.845 1.00 97.94 126 GLY A CA 1
ATOM 928 C C . GLY A 1 126 ? -10.609 -1.989 -2.035 1.00 97.94 126 GLY A C 1
ATOM 929 O O . GLY A 1 126 ? -9.931 -2.053 -3.054 1.00 97.94 126 GLY A O 1
ATOM 930 N N . ASP A 1 127 ? -11.745 -2.669 -1.888 1.00 97.38 127 ASP A N 1
ATOM 931 C CA . ASP A 1 127 ? -12.451 -3.353 -2.985 1.00 97.38 127 ASP A CA 1
ATOM 932 C C . ASP A 1 127 ? -11.604 -4.309 -3.851 1.00 97.38 127 ASP A C 1
ATOM 934 O O . ASP A 1 127 ? -11.858 -4.507 -5.039 1.00 97.38 127 ASP A O 1
ATOM 938 N N . GLY A 1 128 ? -10.589 -4.946 -3.258 1.00 97.88 128 GLY A N 1
ATOM 939 C CA . GLY A 1 128 ? -9.690 -5.849 -3.980 1.00 97.88 128 GLY A CA 1
ATOM 940 C C . GLY A 1 128 ? -8.682 -5.134 -4.887 1.00 97.88 128 GLY A C 1
ATOM 941 O O . GLY A 1 128 ? -8.111 -5.780 -5.766 1.00 97.88 128 GLY A O 1
ATOM 942 N N . ILE A 1 129 ? -8.458 -3.832 -4.698 1.00 98.62 129 ILE A N 1
ATOM 943 C CA . ILE A 1 129 ? -7.553 -3.003 -5.499 1.00 98.62 129 ILE A CA 1
ATOM 944 C C . ILE A 1 129 ? -6.303 -2.623 -4.702 1.00 98.62 129 ILE A C 1
ATOM 946 O O . ILE A 1 129 ? -6.354 -2.293 -3.514 1.00 98.62 129 ILE A O 1
ATOM 950 N N . MET A 1 130 ? -5.163 -2.675 -5.385 1.00 98.62 130 MET A N 1
ATOM 951 C CA . MET A 1 130 ? -3.862 -2.226 -4.906 1.00 98.62 130 MET A CA 1
ATOM 952 C C . MET A 1 130 ? -3.336 -1.097 -5.790 1.00 98.62 130 MET A C 1
ATOM 954 O O . MET A 1 130 ? -3.363 -1.228 -7.011 1.00 98.62 130 MET A O 1
ATOM 958 N N . ILE A 1 131 ? -2.751 -0.066 -5.182 1.00 98.88 131 ILE A N 1
ATOM 959 C CA . ILE A 1 131 ? -1.944 0.946 -5.869 1.00 98.88 131 ILE A CA 1
ATOM 960 C C . ILE A 1 131 ? -0.463 0.643 -5.625 1.00 98.88 131 ILE A C 1
ATOM 962 O O . ILE A 1 131 ? -0.037 0.440 -4.484 1.00 98.88 131 ILE A O 1
ATOM 966 N N . HIS A 1 132 ? 0.335 0.604 -6.689 1.00 98.75 132 HIS A N 1
ATOM 967 C CA . HIS A 1 132 ? 1.768 0.316 -6.613 1.00 98.75 132 HIS A CA 1
ATOM 968 C C . HIS A 1 132 ? 2.542 0.948 -7.769 1.00 98.75 132 HIS A C 1
ATOM 970 O O . HIS A 1 132 ? 2.003 1.087 -8.864 1.00 98.75 132 HIS A O 1
ATOM 976 N N . ALA A 1 133 ? 3.823 1.255 -7.548 1.00 98.62 133 ALA A N 1
ATOM 977 C CA . ALA A 1 133 ? 4.785 1.481 -8.625 1.00 98.62 133 ALA A CA 1
ATOM 978 C C . ALA A 1 133 ? 5.174 0.116 -9.218 1.00 98.62 133 ALA A C 1
ATOM 980 O O . ALA A 1 133 ? 5.913 -0.638 -8.588 1.00 98.62 133 ALA A O 1
ATOM 981 N N . ALA A 1 134 ? 4.607 -0.241 -10.372 1.00 97.31 134 ALA A N 1
ATOM 982 C CA . ALA A 1 134 ? 4.601 -1.606 -10.891 1.00 97.31 134 ALA A CA 1
ATOM 983 C C . ALA A 1 134 ? 5.913 -2.009 -11.569 1.00 97.31 134 ALA A C 1
ATOM 985 O O . ALA A 1 134 ? 6.598 -2.917 -11.106 1.00 97.31 134 ALA A O 1
ATOM 986 N N . THR A 1 135 ? 6.236 -1.354 -12.682 1.00 96.50 135 THR A N 1
ATOM 987 C CA . THR A 1 135 ? 7.384 -1.655 -13.547 1.00 96.50 135 THR A CA 1
ATOM 988 C C . THR A 1 135 ? 7.788 -0.401 -14.323 1.00 96.50 135 THR A C 1
ATOM 990 O O . THR A 1 135 ? 6.991 0.531 -14.436 1.00 96.50 135 THR A O 1
ATOM 993 N N . GLU A 1 136 ? 8.987 -0.384 -14.918 1.00 95.62 136 GLU A N 1
ATOM 994 C CA . GLU A 1 136 ? 9.471 0.725 -15.767 1.00 95.62 136 GLU A CA 1
ATOM 995 C C . GLU A 1 136 ? 8.505 1.093 -16.903 1.00 95.62 136 GLU A C 1
ATOM 997 O O . GLU A 1 136 ? 8.354 2.268 -17.223 1.00 95.62 136 GLU A O 1
ATOM 1002 N N . SER A 1 137 ? 7.815 0.108 -17.487 1.00 97.00 137 SER A N 1
ATOM 1003 C CA . SER A 1 137 ? 6.867 0.329 -18.585 1.00 97.00 137 SER A CA 1
ATOM 1004 C C . SER A 1 137 ? 5.484 0.804 -18.142 1.00 97.00 137 SER A C 1
ATOM 1006 O O . SER A 1 137 ? 4.737 1.324 -18.965 1.00 97.00 137 SER A O 1
ATOM 1008 N N . GLU A 1 138 ? 5.110 0.584 -16.881 1.00 97.38 138 GLU A N 1
ATOM 1009 C CA . GLU A 1 138 ? 3.741 0.822 -16.408 1.00 97.38 138 GLU A CA 1
ATOM 1010 C C . GLU A 1 138 ? 3.627 1.943 -15.373 1.00 97.38 138 GLU A C 1
ATOM 1012 O O . GLU A 1 138 ? 2.541 2.494 -15.203 1.00 97.38 138 GLU A O 1
ATOM 1017 N N . GLY A 1 139 ? 4.719 2.287 -14.686 1.00 98.44 139 GLY A N 1
ATOM 1018 C CA . GLY A 1 139 ? 4.708 3.306 -13.641 1.00 98.44 139 GLY A CA 1
ATOM 1019 C C . GLY A 1 139 ? 3.811 2.939 -12.457 1.00 98.44 139 GLY A C 1
ATOM 1020 O O . GLY A 1 139 ? 3.628 1.764 -12.121 1.00 98.44 139 GLY A O 1
ATOM 1021 N N . VAL A 1 140 ? 3.273 3.956 -11.790 1.00 98.81 140 VAL A N 1
ATOM 1022 C CA . VAL A 1 140 ? 2.301 3.803 -10.704 1.00 98.81 140 VAL A CA 1
ATOM 1023 C C . VAL A 1 140 ? 0.913 3.522 -11.272 1.00 98.81 140 VAL A C 1
ATOM 1025 O O . VAL A 1 140 ? 0.383 4.305 -12.059 1.00 98.81 140 VAL A O 1
ATOM 1028 N N . LYS A 1 141 ? 0.286 2.427 -10.840 1.00 98.69 141 LYS A N 1
ATOM 1029 C CA . LYS A 1 141 ? -1.035 2.006 -11.322 1.00 98.69 141 LYS A CA 1
ATOM 1030 C C . LYS A 1 141 ? -1.871 1.329 -10.243 1.00 98.69 141 LYS A C 1
ATOM 1032 O O . LYS A 1 141 ? -1.353 0.879 -9.220 1.00 98.69 141 LYS A O 1
ATOM 1037 N N . GLU A 1 142 ? -3.159 1.203 -10.540 1.00 98.62 142 GLU A N 1
ATOM 1038 C CA . GLU A 1 142 ? -4.084 0.312 -9.847 1.00 98.62 142 GLU A CA 1
ATOM 1039 C C . GLU A 1 142 ? -4.041 -1.092 -10.467 1.00 98.62 142 GLU A C 1
ATOM 1041 O O . GLU A 1 142 ? -4.040 -1.259 -11.691 1.00 98.62 142 GLU A O 1
ATOM 1046 N N . THR A 1 143 ? -4.043 -2.111 -9.611 1.00 98.31 143 THR A N 1
ATOM 1047 C CA . THR A 1 143 ? -4.113 -3.521 -10.001 1.00 98.31 143 THR A CA 1
ATOM 1048 C C . THR A 1 143 ? -5.090 -4.255 -9.090 1.00 98.31 143 THR A C 1
ATOM 1050 O O . THR A 1 143 ? -5.016 -4.158 -7.865 1.00 98.31 143 THR A O 1
ATOM 1053 N N . ALA A 1 144 ? -6.000 -5.030 -9.684 1.00 98.19 144 ALA A N 1
ATOM 1054 C CA . ALA A 1 144 ? -6.892 -5.896 -8.923 1.00 98.19 144 ALA A CA 1
ATOM 1055 C C . ALA A 1 144 ? -6.131 -7.122 -8.395 1.00 98.19 144 ALA A C 1
ATOM 1057 O O . ALA A 1 144 ? -5.623 -7.931 -9.177 1.00 98.19 144 ALA A O 1
ATOM 1058 N N . ILE A 1 145 ? -6.114 -7.305 -7.074 1.00 97.12 145 ILE A N 1
ATOM 1059 C CA . ILE A 1 145 ? -5.327 -8.355 -6.404 1.00 97.12 145 ILE A CA 1
ATOM 1060 C C . ILE A 1 145 ? -5.829 -9.767 -6.718 1.00 97.12 145 ILE A C 1
ATOM 1062 O O . ILE A 1 145 ? -5.095 -10.734 -6.579 1.00 97.12 145 ILE A O 1
ATOM 1066 N N . LYS A 1 146 ? -7.061 -9.911 -7.224 1.00 95.75 146 LYS A N 1
ATOM 1067 C CA . LYS A 1 146 ? -7.580 -11.208 -7.691 1.00 95.75 146 LYS A CA 1
ATOM 1068 C C . LYS A 1 146 ? -6.782 -11.811 -8.855 1.00 95.75 146 LYS A C 1
ATOM 1070 O O . LYS A 1 146 ? -6.876 -13.008 -9.089 1.00 95.75 146 LYS A O 1
ATOM 1075 N N . TYR A 1 147 ? -6.056 -10.987 -9.615 1.00 90.50 147 TYR A N 1
ATOM 1076 C CA . TYR A 1 147 ? -5.198 -11.443 -10.716 1.00 90.50 147 TYR A CA 1
ATOM 1077 C C . TYR A 1 147 ? -3.728 -11.547 -10.309 1.00 90.50 147 TYR A C 1
ATOM 1079 O O . TYR A 1 147 ? -2.926 -12.119 -11.042 1.00 90.50 147 TYR A O 1
ATOM 1087 N N . TYR A 1 148 ? -3.381 -10.985 -9.154 1.00 91.12 148 TYR A N 1
ATOM 1088 C CA . TYR A 1 148 ? -2.035 -10.959 -8.620 1.00 91.12 148 TYR A CA 1
ATOM 1089 C C . TYR A 1 148 ? -2.130 -10.939 -7.095 1.00 91.12 148 TYR A C 1
ATOM 1091 O O . TYR A 1 148 ? -2.212 -9.880 -6.474 1.00 91.12 148 TYR A O 1
ATOM 1099 N N . GLU A 1 149 ? -2.235 -12.131 -6.508 1.00 95.56 149 GLU A N 1
ATOM 1100 C CA . GLU A 1 149 ? -2.548 -12.284 -5.090 1.00 95.56 149 GLU A CA 1
ATOM 1101 C C . GLU A 1 149 ? -1.301 -12.028 -4.225 1.00 95.56 149 GLU A C 1
ATOM 1103 O O . GLU A 1 149 ? -0.240 -12.608 -4.486 1.00 95.56 149 GLU A O 1
ATOM 1108 N N . PRO A 1 150 ? -1.388 -11.163 -3.198 1.00 98.06 150 PRO A N 1
ATOM 1109 C CA . PRO A 1 150 ? -0.270 -10.908 -2.301 1.00 98.06 150 PRO A CA 1
ATOM 1110 C C . PRO A 1 150 ? 0.047 -12.127 -1.436 1.00 98.06 150 PRO A C 1
ATOM 1112 O O . PRO A 1 150 ? -0.827 -12.896 -1.052 1.00 98.06 150 PRO A O 1
ATOM 1115 N N . SER A 1 151 ? 1.317 -12.280 -1.067 1.00 98.44 151 SER A N 1
ATOM 1116 C CA . SER A 1 151 ? 1.780 -13.372 -0.205 1.00 98.44 151 SER A CA 1
ATOM 1117 C C . SER A 1 151 ? 1.394 -13.156 1.263 1.00 98.44 151 SER A C 1
ATOM 1119 O O . SER A 1 151 ? 1.112 -14.115 1.979 1.00 98.44 151 SER A O 1
ATOM 1121 N N . PHE A 1 152 ? 1.401 -11.904 1.730 1.00 98.69 152 PHE A N 1
ATOM 1122 C CA . PHE A 1 152 ? 0.958 -11.502 3.069 1.00 98.69 152 PHE A CA 1
ATOM 1123 C C . PHE A 1 152 ? 0.735 -9.984 3.133 1.00 98.69 152 PHE A C 1
ATOM 1125 O O . PHE A 1 152 ? 1.089 -9.254 2.204 1.00 98.69 152 PHE A O 1
ATOM 1132 N N . ALA A 1 153 ? 0.170 -9.504 4.245 1.00 98.56 153 ALA A N 1
ATOM 1133 C CA . ALA A 1 153 ? -0.091 -8.085 4.453 1.00 98.56 153 ALA A CA 1
ATOM 1134 C C . ALA A 1 153 ? 0.368 -7.570 5.823 1.00 98.56 153 ALA A C 1
ATOM 1136 O O . ALA A 1 153 ? 0.386 -8.302 6.822 1.00 98.56 153 ALA A O 1
ATOM 1137 N N . ARG A 1 154 ? 0.709 -6.277 5.870 1.00 98.50 154 ARG A N 1
ATOM 1138 C CA . ARG A 1 154 ? 1.045 -5.545 7.099 1.00 98.50 154 ARG A CA 1
ATOM 1139 C C . ARG A 1 154 ? 0.188 -4.298 7.251 1.00 98.50 154 ARG A C 1
ATOM 1141 O O . ARG A 1 154 ? 0.035 -3.529 6.310 1.00 98.50 154 ARG A O 1
ATOM 1148 N N . ARG A 1 155 ? -0.290 -4.040 8.467 1.00 98.38 155 ARG A N 1
ATOM 1149 C CA . ARG A 1 155 ? -0.957 -2.786 8.831 1.00 98.38 155 ARG A CA 1
ATOM 1150 C C . ARG A 1 155 ? -0.030 -1.911 9.653 1.00 98.38 155 ARG A C 1
ATOM 1152 O O . ARG A 1 155 ? 0.326 -2.270 10.775 1.00 98.38 155 ARG A O 1
ATOM 1159 N N . ILE A 1 156 ? 0.319 -0.747 9.114 1.00 97.81 156 ILE A N 1
ATOM 1160 C CA . ILE A 1 156 ? 1.176 0.236 9.793 1.00 97.81 156 ILE A CA 1
ATOM 1161 C C . ILE A 1 156 ? 0.385 1.052 10.826 1.00 97.81 156 ILE A C 1
ATOM 1163 O O . ILE A 1 156 ? 0.889 1.342 11.908 1.00 97.81 156 ILE A O 1
ATOM 1167 N N . LEU A 1 157 ? -0.872 1.389 10.522 1.00 94.75 157 LEU A N 1
ATOM 1168 C CA . LEU A 1 157 ? -1.749 2.217 11.358 1.00 94.75 157 LEU A CA 1
ATOM 1169 C C . LEU A 1 157 ? -2.755 1.334 12.116 1.00 94.75 157 LEU A C 1
ATOM 1171 O O . LEU A 1 157 ? -3.731 0.868 11.529 1.00 94.75 157 LEU A O 1
ATOM 1175 N N . TYR A 1 158 ? -2.517 1.072 13.407 1.00 88.75 158 TYR A N 1
ATOM 1176 C CA . TYR A 1 158 ? -3.338 0.163 14.225 1.00 88.75 158 TYR A CA 1
ATOM 1177 C C . TYR A 1 158 ? -3.464 0.536 15.705 1.00 88.75 158 TYR A C 1
ATOM 1179 O O . TYR A 1 158 ? -2.700 1.389 16.219 1.00 88.75 158 TYR A O 1
#

Foldseek 3Di:
DPDWDADPVGFIWDQDPVGTDTDDPVVVVLQVLLLQLLLQLLVLLVVQFPQAEDPDPVPQLDDRYHAFLSSLQNSCCPRVVDHQPDRDLLSCVPAADWDDPVGDDRNKKFFADDRNDTDHIFTDHDPQWTWGLDDRVRGTDIDRCVVPPGPTIHDNRD

Sequence (158 aa):
MTGIEYSTNGYPRLVVSGGYITANKSNVEKTTSNAAKAASVVALAKTKLGDPYTTSQSGRLGPDSFDCSGFVYYLYKTAAGITLSGNTTTTEEGLGKEVSLSALQPGDLLFYGTRGSTYHVGIYEGDGIMIHAATESEGVKETAIKYYEPSFARRILY